Protein 8PXE (pdb70)

Secondary structure (DSSP, 8-state):
--HHHHHHHHHHHHH----EEEEEE--SS-SSEEEEEEEETTEEEEEEEETTSSEEEE--S-EEESSSHHHHHHHHHHT-/--HHHHHHHHHHHHH----EEEEEEE-SS-SSEEEEEEEETTEEEEEEEETTSSEEEE--S-EEESSSHHHHHHHHHHHHH-

Nearest PDB structures (foldseek):
  8pxe-assembly1_A  TM=1.005E+00  e=5.601E-13  Helicobacter hepaticus ATCC 51449
  3tdg-assembly1_A-2  TM=9.457E-01  e=8.489E-07  Helicobacter pylori
  8pxf-assembly1_A  TM=8.692E-01  e=7.669E-05  Helicobacter hepaticus ATCC 51449
  4hvt-assembly1_A  TM=6.650E-01  e=5.667E-02  Rickettsia typhi str. Wilmington
  8aaf-assembly1_a  TM=5.697E-01  e=7.494E-01  Saccharomyces cerevisiae

Organism: Helicobacter hepaticus (strain ATCC 51449 / 3B1) (NCBI:txid235279)

Foldseek 3Di:
DALVVLLQCQCCVPPVWGKAWDDWAADPQDRQKIWTWIGTDHDIAIWIAGNNNNDIHHDDPDDDGPDPVVVVVSVVVRVD/DAQQVLLQVLVCVVVVFGKAWDDWAAAVQDNQKIWTWIDGPPAIAIWIAGNNNNDTHHDDVDDDGPDPVSVVVVVVVRVVRD

Radius of gyration: 14.93 Å; Cα contacts (8 Å, |Δi|>4): 340; chains: 2; bounding box: 32×29×41 Å

B-factor: mean 104.62, std 29.44, range [57.61, 203.82]

Solvent-accessible surface area: 8448 Å² total; per-residue (Å²): 126,64,31,74,85,19,0,78,56,1,6,81,85,50,43,171,90,104,11,118,26,78,98,60,70,98,10,132,11,4,99,11,1,50,3,1,9,5,15,27,60,159,117,111,54,19,11,0,0,0,102,43,0,68,0,1,0,6,40,25,154,53,21,49,1,94,84,82,89,5,48,44,21,8,19,58,21,90,174,128,129,64,37,93,89,11,0,93,50,0,4,101,77,47,34,169,89,102,4,149,22,67,120,63,71,93,7,129,5,1,87,2,1,38,0,0,8,6,20,28,71,164,114,89,38,9,8,0,0,0,86,40,0,78,0,0,1,4,34,26,159,52,14,42,2,74,93,92,84,4,61,47,22,11,31,58,6,70,161,116,26,190

Sequence (162 aa):
ASFEDTLKATIKSNTKQDIKILKIQNLQSSPDVKLVLIAVGNMQVPIFASKDGKLVMGVSNVFFAHKSEDMGAVGSLIKQASFEDTLKATIKSNTKQDIKILKIQNLQSSPDVKLVLIAVGNMQVPIFASKDGKLVMGVSNVFFAHKSEDMGAVGSLIKQTQ

InterPro domains:
  IPR036249 Thioredoxin-like superfamily [SSF52833] (114-245)
  IPR041556 Disulfide isomerase DsbG, N-terminal [PF18257] (29-111)

Structure (mmCIF, N/CA/C/O backbone):
data_8PXE
#
_entry.id   8PXE
#
_cell.length_a   66.004
_cell.length_b   66.004
_cell.length_c   113.245
_cell.angle_alpha   90.000
_cell.angle_beta   90.000
_cell.angle_gamma   90.000
#
_symmetry.space_group_name_H-M   'P 41 21 2'
#
loop_
_atom_site.group_PDB
_atom_site.id
_atom_site.type_symbol
_atom_site.label_atom_id
_atom_site.label_alt_id
_atom_site.label_comp_id
_atom_site.label_asym_id
_atom_site.label_entity_id
_atom_site.label_seq_id
_atom_site.pdbx_PDB_ins_code
_atom_site.Cartn_x
_atom_site.Cartn_y
_atom_site.Cartn_z
_atom_site.occupancy
_atom_site.B_iso_or_equiv
_atom_site.auth_seq_id
_atom_site.auth_comp_id
_atom_site.auth_asym_id
_atom_site.auth_atom_id
_atom_site.pdbx_PDB_model_num
ATOM 1 N N . ALA A 1 2 ? -6.41415 37.76592 28.46718 1.000 120.27459 2 ALA A N 1
ATOM 2 C CA . ALA A 1 2 ? -6.52030 36.54699 29.25525 1.000 114.94824 2 ALA A CA 1
ATOM 3 C C . ALA A 1 2 ? -5.40891 35.58266 28.88624 1.000 104.53514 2 ALA A C 1
ATOM 4 O O . ALA A 1 2 ? -5.26811 35.24917 27.71410 1.000 105.77340 2 ALA A O 1
ATOM 6 N N . SER A 1 3 ? -4.68078 35.07164 29.88076 1.000 96.22781 3 SER A N 1
ATOM 7 C CA . SER A 1 3 ? -3.52146 34.22786 29.60705 1.000 92.47673 3 SER A CA 1
ATOM 8 C C . SER A 1 3 ? -3.91873 32.97644 28.84464 1.000 85.24156 3 SER A C 1
ATOM 9 O O . SER A 1 3 ? -5.09818 32.66703 28.65330 1.000 81.39256 3 SER A O 1
ATOM 12 N N . PHE A 1 4 ? -2.89231 32.26393 28.38255 1.000 85.49577 4 PHE A N 1
ATOM 13 C CA . PHE A 1 4 ? -3.12622 31.06004 27.59353 1.000 81.78108 4 PHE A CA 1
ATOM 14 C C . PHE A 1 4 ? -3.86077 30.03185 28.43271 1.000 80.98628 4 PHE A C 1
ATOM 15 O O . PHE A 1 4 ? -4.88518 29.47371 28.01949 1.000 71.07391 4 PHE A O 1
ATOM 23 N N . GLU A 1 5 ? -3.39196 29.82790 29.65345 1.000 82.89513 5 GLU A N 1
ATOM 24 C CA . GLU A 1 5 ? -4.04137 28.85499 30.50812 1.000 89.97078 5 GLU A CA 1
ATOM 25 C C . GLU A 1 5 ? -5.46128 29.29316 30.83738 1.000 90.23588 5 GLU A C 1
ATOM 26 O O . GLU A 1 5 ? -6.38857 28.48560 30.80550 1.000 99.40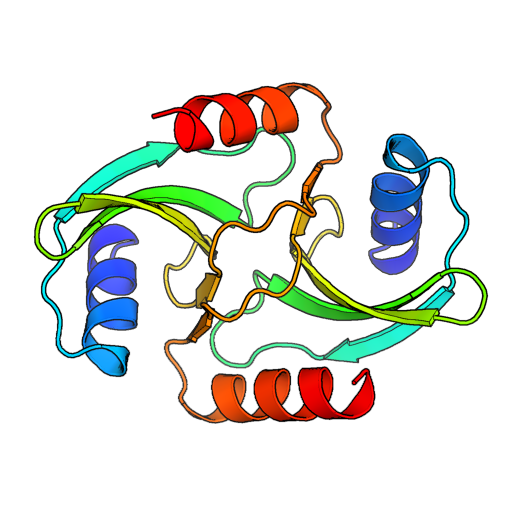316 5 GLU A O 1
ATOM 32 N N . ASP A 1 6 ? -5.67177 30.57921 31.08912 1.000 87.23321 6 ASP A N 1
ATOM 33 C CA . ASP A 1 6 ? -7.02976 31.01207 31.39274 1.000 90.99342 6 ASP A CA 1
ATOM 34 C C . ASP A 1 6 ? -7.91837 30.93809 30.15777 1.000 78.79516 6 ASP A C 1
ATOM 35 O O . ASP A 1 6 ? -9.07287 30.51746 30.25744 1.000 81.75954 6 ASP A O 1
ATOM 40 N N . THR A 1 7 ? -7.42335 31.37437 28.99390 1.000 74.08519 7 THR A N 1
ATOM 41 C CA . THR A 1 7 ? -8.20632 31.19893 27.76747 1.000 73.15978 7 THR A CA 1
ATOM 42 C C . THR A 1 7 ? -8.44252 29.72403 27.48124 1.000 73.96181 7 THR A C 1
ATOM 43 O O . THR A 1 7 ? -9.57080 29.30605 27.19734 1.000 80.72105 7 THR A O 1
ATOM 47 N N . LEU A 1 8 ? -7.39351 28.91050 27.57842 1.000 75.10932 8 LEU A N 1
ATOM 48 C CA . LEU A 1 8 ? -7.56076 27.48903 27.28864 1.000 82.50507 8 LEU A CA 1
ATOM 49 C C . LEU A 1 8 ? -8.57059 26.85133 28.23251 1.000 83.65253 8 LEU A C 1
ATOM 50 O O . LEU A 1 8 ? -9.44803 26.10230 27.78446 1.000 81.03685 8 LEU A O 1
ATOM 55 N N . LYS A 1 9 ? -8.47335 27.15914 29.53947 1.000 83.61193 9 LYS A N 1
ATOM 56 C CA . LYS A 1 9 ? -9.45575 26.67229 30.50326 1.000 76.38836 9 LYS A CA 1
ATOM 57 C C . LYS A 1 9 ? -10.85540 27.08556 30.09634 1.000 76.77627 9 LYS A C 1
ATOM 58 O O . LYS A 1 9 ? -11.77193 26.25425 30.07588 1.000 82.42117 9 LYS A O 1
ATOM 64 N N . ALA A 1 10 ? -11.01778 28.34015 29.68445 1.000 76.52847 10 ALA A N 1
ATOM 65 C CA . ALA A 1 10 ? -12.32782 28.81559 29.27046 1.000 76.88988 10 ALA A CA 1
ATOM 66 C C . ALA A 1 10 ? -12.80079 28.07648 28.04441 1.000 88.14039 10 ALA A C 1
ATOM 67 O O . ALA A 1 10 ? -13.96277 27.65654 27.96064 1.000 89.89216 10 ALA A O 1
ATOM 69 N N . THR A 1 11 ? -11.91416 27.92774 27.06791 1.000 81.36930 11 THR A N 1
ATOM 70 C CA . THR A 1 11 ? -12.35460 27.40540 25.79195 1.000 74.04811 11 THR A CA 1
ATOM 71 C C . THR A 1 11 ? -12.92949 26.00823 25.94830 1.000 76.55517 11 THR A C 1
ATOM 72 O O . THR A 1 11 ? -14.02521 25.74893 25.44857 1.000 83.47303 11 THR A O 1
ATOM 76 N N . ILE A 1 12 ? -12.29046 25.14789 26.76246 1.000 81.89291 12 ILE A N 1
ATOM 77 C CA . ILE A 1 12 ? -12.78119 23.77912 26.97236 1.000 73.45054 12 ILE A CA 1
ATOM 78 C C . ILE A 1 12 ? -14.06384 23.80985 27.79086 1.000 99.44139 12 ILE A C 1
ATOM 79 O O . ILE A 1 12 ? -15.04084 23.10836 27.49288 1.000 89.72651 12 ILE A O 1
ATOM 84 N N . LYS A 1 13 ? -14.05694 24.58864 28.87880 1.000 97.54206 13 LYS A N 1
ATOM 85 C CA . LYS A 1 13 ? -15.23566 24.65821 29.72989 1.000 89.87068 13 LYS A CA 1
ATOM 86 C C . LYS A 1 13 ? -16.43697 25.12738 28.95116 1.000 85.14890 13 LYS A C 1
ATOM 87 O O . LYS A 1 13 ? -17.52498 24.55502 29.05890 1.000 92.61379 13 LYS A O 1
ATOM 93 N N . SER A 1 14 ? -16.25101 26.14986 28.13698 1.000 80.53544 14 SER A N 1
ATOM 94 C CA . SER A 1 14 ? -17.36924 26.67311 27.38524 1.000 77.74932 14 SER A CA 1
ATOM 95 C C . SER A 1 14 ? -18.03597 25.59587 26.51573 1.000 80.76202 14 SER A C 1
ATOM 96 O O . SER A 1 14 ? -19.25339 25.63707 26.33155 1.000 78.69815 14 SER A O 1
ATOM 99 N N . ASN A 1 15 ? -17.28919 24.56820 26.06052 1.000 84.58501 15 ASN A N 1
ATOM 100 C CA . ASN A 1 15 ? -17.84305 23.52732 25.18584 1.000 88.37639 15 ASN A CA 1
ATOM 101 C C . ASN A 1 15 ? -18.10285 22.19964 25.87423 1.000 93.69029 15 ASN A C 1
ATOM 102 O O . ASN A 1 15 ? -18.77629 21.34622 25.28649 1.000 99.95096 15 ASN A O 1
ATOM 107 N N . THR A 1 16 ? -17.49204 21.95545 27.02781 1.000 90.64087 16 THR A N 1
ATOM 108 C CA . THR A 1 16 ? -17.66596 20.70757 27.74727 1.000 80.24821 16 THR A CA 1
ATOM 109 C C . THR A 1 16 ? -18.22124 20.82794 29.15210 1.000 84.63235 16 THR A C 1
ATOM 110 O O . THR A 1 16 ? -18.44308 19.79212 29.78285 1.000 92.32089 16 THR A O 1
ATOM 114 N N . LYS A 1 17 ? -18.41715 22.04478 29.66706 1.000 81.47913 17 LYS A N 1
ATOM 115 C CA . LYS A 1 17 ? -18.84521 22.35955 31.03491 1.000 87.74514 17 LYS A CA 1
ATOM 116 C C . LYS A 1 17 ? -17.86015 21.85656 32.08101 1.000 87.01337 17 LYS A C 1
ATOM 117 O O . LYS A 1 17 ? -18.15112 21.90939 33.27981 1.000 96.41232 17 LYS A O 1
ATOM 123 N N . GLN A 1 18 ? -16.67095 21.45163 31.65256 1.000 76.83702 18 GLN A N 1
ATOM 124 C CA . GLN A 1 18 ? -15.73443 20.71762 32.47777 1.000 77.51731 18 GLN A CA 1
ATOM 125 C C . GLN A 1 18 ? -14.60778 21.62268 32.94855 1.000 84.41199 18 GLN A C 1
ATOM 126 O O . GLN A 1 18 ? -14.08103 22.44082 32.18694 1.000 93.88829 18 GLN A O 1
ATOM 132 N N . ASP A 1 19 ? -14.19536 21.43167 34.18950 1.000 86.86050 19 ASP A N 1
ATOM 133 C CA . ASP A 1 19 ? -13.14778 22.24943 34.77639 1.000 89.96837 19 ASP A CA 1
ATOM 134 C C . ASP A 1 19 ? -11.85205 21.46647 34.70097 1.000 91.61779 19 ASP A C 1
ATOM 135 O O . ASP A 1 19 ? -11.72065 20.42301 35.35747 1.000 104.64930 19 ASP A O 1
ATOM 140 N N . ILE A 1 20 ? -10.86784 21.98197 33.97981 1.000 77.31004 20 ILE A N 1
ATOM 141 C CA . ILE A 1 20 ? -9.72700 21.12683 33.69575 1.000 78.61997 20 ILE A CA 1
ATOM 142 C C . ILE A 1 20 ? -8.52617 21.65315 34.45420 1.000 88.81987 20 ILE A C 1
ATOM 143 O O . ILE A 1 20 ? -8.48160 22.80632 34.88149 1.000 97.46708 20 ILE A O 1
ATOM 148 N N . LYS A 1 21 ? -7.53844 20.79514 34.62385 1.000 72.22218 21 LYS A N 1
ATOM 149 C CA . LYS A 1 21 ? -6.25123 21.22660 35.13157 1.000 86.42722 21 LYS A CA 1
ATOM 150 C C . LYS A 1 21 ? -5.22794 21.09096 34.00375 1.000 87.14628 21 LYS A C 1
ATOM 151 O O . LYS A 1 21 ? -5.15631 20.05710 33.31608 1.000 80.97911 21 LYS A O 1
ATOM 157 N N . ILE A 1 22 ? -4.46399 22.15600 33.79876 1.000 94.80055 22 ILE A N 1
ATOM 158 C CA . ILE A 1 22 ? -3.39099 22.17304 32.82541 1.000 67.60616 22 ILE A CA 1
ATOM 159 C C . ILE A 1 22 ? -2.14354 21.64959 33.51615 1.000 81.75745 22 ILE A C 1
ATOM 160 O O . ILE A 1 22 ? -1.56720 22.30320 34.38432 1.000 85.81383 22 ILE A O 1
ATOM 165 N N . LEU A 1 23 ? -1.69100 20.49030 33.08169 1.000 77.16985 23 LEU A N 1
ATOM 166 C CA . LEU A 1 23 ? -0.59711 19.78402 33.71581 1.000 74.69460 23 LEU A CA 1
ATOM 167 C C . LEU A 1 23 ? 0.74285 20.23292 33.13956 1.000 85.03540 23 LEU A C 1
ATOM 168 O O . LEU A 1 23 ? 1.65281 20.65026 33.86649 1.000 91.02404 23 LEU A O 1
ATOM 173 N N . LYS A 1 24 ? 0.87834 20.12246 31.82502 1.000 88.39741 24 LYS A N 1
ATOM 174 C CA . LYS A 1 24 ? 2.14914 20.31293 31.15603 1.000 82.55217 24 LYS A CA 1
ATOM 175 C C . LYS A 1 24 ? 1.88124 21.01897 29.83023 1.000 77.44161 24 LYS A C 1
ATOM 176 O O . LYS A 1 24 ? 1.02723 20.57603 29.05246 1.000 73.79813 24 LYS A O 1
ATOM 182 N N . ILE A 1 25 ? 2.64058 22.07876 29.55209 1.000 74.99679 25 ILE A N 1
ATOM 183 C CA . ILE A 1 25 ? 2.56789 22.81598 28.29466 1.000 69.71673 25 ILE A CA 1
ATOM 184 C C . ILE A 1 25 ? 3.88516 22.61736 27.58065 1.000 75.60573 25 ILE A C 1
ATOM 185 O O . ILE A 1 25 ? 4.94644 22.85201 28.17675 1.000 77.83695 25 ILE A O 1
ATOM 190 N N . GLN A 1 26 ? 3.83644 22.22206 26.30601 1.000 78.01392 26 GLN A N 1
ATOM 191 C CA . GLN A 1 26 ? 5.07236 22.00944 25.55400 1.000 83.99699 26 GLN A CA 1
ATOM 192 C C . GLN A 1 26 ? 5.04751 22.76766 24.24029 1.000 76.51422 26 GLN A C 1
ATOM 193 O O . GLN A 1 26 ? 4.14705 22.54882 23.42704 1.000 86.44755 26 GLN A O 1
ATOM 199 N N . ASN A 1 27 ? 6.04062 23.63771 24.02751 1.000 75.66377 27 ASN A N 1
ATOM 200 C CA . ASN A 1 27 ? 6.15055 24.37807 22.77593 1.000 87.68886 27 ASN A CA 1
ATOM 201 C C . ASN A 1 27 ? 6.75085 23.49510 21.69334 1.000 97.40925 27 ASN A C 1
ATOM 202 O O . ASN A 1 27 ? 7.48145 22.54118 21.96981 1.000 103.44516 27 ASN A O 1
ATOM 207 N N . LEU A 1 28 ? 6.41610 23.81380 20.45056 1.000 98.07414 28 LEU A N 1
ATOM 208 C CA . LEU A 1 28 ? 6.83361 23.03430 19.29928 1.000 96.67691 28 LEU A CA 1
ATOM 209 C C . LEU A 1 28 ? 7.93253 23.79175 18.57766 1.000 118.19950 28 LEU A C 1
ATOM 210 O O . LEU A 1 28 ? 7.79798 24.99482 18.32917 1.000 132.48219 28 LEU A O 1
ATOM 215 N N . GLN A 1 29 ? 9.03214 23.10250 18.27722 1.000 119.18421 29 GLN A N 1
ATOM 216 C CA . GLN A 1 29 ? 10.13406 23.77816 17.60629 1.000 120.27535 29 GLN A CA 1
ATOM 217 C C . GLN A 1 29 ? 9.72844 24.22757 16.21217 1.000 117.84459 29 GLN A C 1
ATOM 218 O O . GLN A 1 29 ? 10.30572 25.18054 15.67563 1.000 120.44222 29 GLN A O 1
ATOM 224 N N . SER A 1 3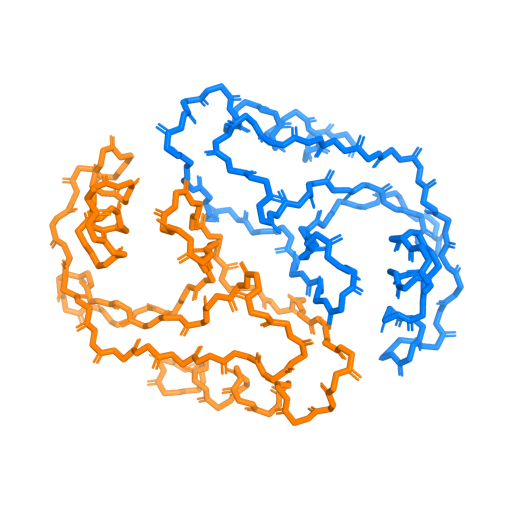0 ? 8.76485 23.53291 15.60479 1.000 107.64353 30 SER A N 1
ATOM 225 C CA . SER A 1 30 ? 8.41031 23.78837 14.21106 1.000 103.28651 30 SER A CA 1
ATOM 226 C C . SER A 1 30 ? 7.80655 25.17663 14.00129 1.000 108.13072 30 SER A C 1
ATOM 227 O O . SER A 1 30 ? 8.12144 25.86114 13.02246 1.000 109.35852 30 SER A O 1
ATOM 230 N N . SER A 1 31 ? 6.87315 25.57579 14.86202 1.000 110.93245 31 SER A N 1
ATOM 231 C CA . SER A 1 31 ? 6.21186 26.86726 14.73571 1.000 101.08139 31 SER A CA 1
ATOM 232 C C . SER A 1 31 ? 5.64977 27.26321 16.09097 1.000 98.82680 31 SER A C 1
ATOM 233 O O . SER A 1 31 ? 5.30688 26.38866 16.89410 1.000 102.68584 31 SER A O 1
ATOM 236 N N . PRO A 1 32 ? 5.47481 28.55568 16.35025 1.000 95.91568 32 PRO A N 1
ATOM 237 C CA . PRO A 1 32 ? 4.85633 28.97122 17.61600 1.000 97.08858 32 PRO A CA 1
ATOM 238 C C . PRO A 1 32 ? 3.33942 29.00995 17.62579 1.000 100.67433 32 PRO A C 1
ATOM 239 O O . PRO A 1 32 ? 2.75337 29.25050 18.69531 1.000 96.65537 32 PRO A O 1
ATOM 243 N N . ASP A 1 33 ? 2.69841 28.77450 16.47472 1.000 105.36420 33 ASP A N 1
ATOM 244 C CA . ASP A 1 33 ? 1.24930 28.92202 16.38281 1.000 103.40304 33 ASP A CA 1
ATOM 245 C C . ASP A 1 33 ? 0.49371 27.88163 17.19962 1.000 92.22162 33 ASP A C 1
ATOM 246 O O . ASP A 1 33 ? -0.56329 28.20618 17.75377 1.000 88.09075 33 ASP A O 1
ATOM 251 N N . VAL A 1 34 ? 1.04504 26.68172 17.39528 1.000 88.12032 34 VAL A N 1
ATOM 252 C CA . VAL A 1 34 ? 0.30803 25.63038 18.09477 1.000 81.50502 34 VAL A CA 1
ATOM 253 C C . VAL A 1 34 ? 1.15447 25.05313 19.22603 1.000 80.82053 34 VAL A C 1
ATOM 254 O O . VAL A 1 34 ? 2.32251 24.68812 19.02394 1.000 82.67727 34 VAL A O 1
ATOM 258 N N . LYS A 1 35 ? 0.55446 24.97118 20.41409 1.000 71.35409 35 LYS A N 1
ATOM 259 C CA . LYS A 1 35 ? 1.22169 24.48485 21.60726 1.000 74.99454 35 LYS A CA 1
ATOM 260 C C . LYS A 1 35 ? 0.62215 23.13437 21.91235 1.000 82.69043 35 LYS A C 1
ATOM 261 O O . LYS A 1 35 ? -0.60217 23.00420 22.00876 1.000 84.08684 35 LYS A O 1
ATOM 267 N N . LEU A 1 36 ? 1.48108 22.15723 22.12786 1.000 84.83295 36 LEU A N 1
ATOM 268 C CA . LEU A 1 36 ? 1.05974 20.83067 22.53135 1.000 79.22098 36 LEU A CA 1
ATOM 269 C C . LEU A 1 36 ? 0.92809 20.81878 24.05027 1.000 75.29638 36 LEU A C 1
ATOM 270 O O . LEU A 1 36 ? 1.89669 21.12409 24.75984 1.000 78.93080 36 LEU A O 1
ATOM 275 N N . VAL A 1 37 ? -0.27100 20.50056 24.54998 1.000 73.11079 37 VAL A N 1
ATOM 276 C CA . VAL A 1 37 ? -0.59370 20.62262 25.97621 1.000 73.95460 37 VAL A CA 1
ATOM 277 C C . VAL A 1 37 ? -1.28279 19.36269 26.47995 1.000 67.71857 37 VAL A C 1
ATOM 278 O O . VAL A 1 37 ? -2.02841 18.69516 25.75210 1.000 69.70665 37 VAL A O 1
ATOM 282 N N . LEU A 1 38 ? -0.98870 19.02707 27.73584 1.000 62.74826 38 LEU A N 1
ATOM 283 C CA . LEU A 1 38 ? -1.51642 17.84888 28.41336 1.000 75.29726 38 LEU A CA 1
ATOM 284 C C . LEU A 1 38 ? -2.33854 18.31895 29.59737 1.000 78.77263 38 LEU A C 1
ATOM 285 O O . LEU A 1 38 ? -1.79058 19.00442 30.46731 1.000 72.82508 38 LEU A O 1
ATOM 290 N N . ILE A 1 39 ? -3.64618 17.96683 29.61595 1.000 85.35996 39 ILE A N 1
ATOM 291 C CA . ILE A 1 39 ? -4.60828 18.43961 30.62411 1.000 79.00384 39 ILE A CA 1
ATOM 292 C C . ILE A 1 39 ? -5.19998 17.26173 31.39999 1.000 71.29739 39 ILE A C 1
ATOM 293 O O . ILE A 1 39 ? -5.14226 16.11494 30.96534 1.000 74.87946 39 ILE A O 1
ATOM 298 N N . ALA A 1 40 ? -5.86236 17.57824 32.52448 1.000 64.37090 40 ALA A N 1
ATOM 299 C CA . ALA A 1 40 ? -6.58991 16.58124 33.31336 1.000 71.68850 40 ALA A CA 1
ATOM 300 C C . ALA A 1 40 ? -8.08585 16.88115 33.25939 1.000 88.68429 40 ALA A C 1
ATOM 301 O O . ALA A 1 40 ? -8.54631 17.88644 33.81333 1.000 102.63865 40 ALA A O 1
ATOM 303 N N . VAL A 1 41 ? -8.83768 15.98389 32.62347 1.000 83.58620 41 VAL A N 1
ATOM 304 C CA . VAL A 1 41 ? -10.29404 16.00897 32.53894 1.000 70.94715 41 VAL A CA 1
ATOM 305 C C . VAL A 1 41 ? -10.82865 14.73521 33.13672 1.000 77.24593 41 VAL A C 1
ATOM 306 O O . VAL A 1 41 ? -10.38586 13.64316 32.76858 1.000 89.91391 41 VAL A O 1
ATOM 310 N N . GLY A 1 42 ? -11.76102 14.86554 34.05052 1.000 77.96618 42 GLY A N 1
ATOM 311 C CA . GLY A 1 42 ? -12.24207 13.67768 34.72440 1.000 79.17168 42 GLY A CA 1
ATOM 312 C C . GLY A 1 42 ? -11.08239 12.93790 35.34961 1.000 91.13027 42 GLY A C 1
ATOM 313 O O . GLY A 1 42 ? -10.16915 13.55243 35.91453 1.000 101.14528 42 GLY A O 1
ATOM 314 N N . ASN A 1 43 ? -11.02138 11.62439 35.14912 1.000 89.26796 43 ASN A N 1
ATOM 315 C CA . ASN A 1 43 ? -10.01595 10.85964 35.86325 1.000 87.87416 43 ASN A CA 1
ATOM 316 C C . ASN A 1 43 ? -8.79709 10.54213 35.03025 1.000 88.82702 43 ASN A C 1
ATOM 317 O O . ASN A 1 43 ? -7.87565 9.88786 35.54523 1.000 92.32772 43 ASN A O 1
ATOM 322 N N . MET A 1 44 ? -8.74280 11.03303 33.79157 1.000 91.65080 44 MET A N 1
ATOM 323 C CA . MET A 1 44 ? -7.62243 10.81218 32.88375 1.000 99.52613 44 MET A CA 1
ATOM 324 C C . MET A 1 44 ? -6.80081 12.07438 32.60905 1.000 91.20760 44 MET A C 1
ATOM 325 O O . MET A 1 44 ? -7.30164 13.19825 32.67258 1.000 92.38297 44 MET A O 1
ATOM 330 N N . GLN A 1 45 ? -5.51877 11.87136 32.33133 1.000 83.33745 45 GLN A N 1
ATOM 331 C CA . GLN A 1 45 ? -4.64286 12.91530 31.82290 1.000 84.58716 45 GLN A CA 1
ATOM 332 C C . GLN A 1 45 ? -4.64990 12.73579 30.32191 1.000 78.59397 45 GLN A C 1
ATOM 333 O O . GLN A 1 45 ? -4.54950 11.61328 29.84371 1.000 82.57466 45 GLN A O 1
ATOM 339 N N . VAL A 1 46 ? -4.85353 13.80402 29.57874 1.000 79.84985 46 VAL A N 1
ATOM 340 C CA . VAL A 1 46 ? -5.01326 13.57453 28.15077 1.000 81.97873 46 VAL A CA 1
ATOM 341 C C . VAL A 1 46 ? -4.39159 14.72702 27.35672 1.000 83.80674 46 VAL A C 1
ATOM 342 O O . VAL A 1 46 ? -4.44031 15.88927 27.79922 1.000 93.09789 46 VAL A O 1
ATOM 346 N N . PRO A 1 47 ? -3.72228 14.45157 26.23857 1.000 75.63675 47 PRO A N 1
ATOM 347 C CA . PRO A 1 47 ? -3.07164 15.51047 25.45561 1.000 79.51805 47 PRO A CA 1
ATOM 348 C C . PRO A 1 47 ? -3.94969 16.12573 24.37641 1.000 84.48411 47 PRO A C 1
ATOM 349 O O . PRO A 1 47 ? -4.88287 15.50203 23.86484 1.000 91.09953 47 PRO A O 1
ATOM 353 N N . ILE A 1 48 ? -3.64983 17.39418 24.05738 1.000 76.83228 48 ILE A N 1
ATOM 354 C CA . ILE A 1 48 ? -4.34200 18.13809 23.00456 1.000 73.90303 48 ILE A CA 1
ATOM 355 C C . ILE A 1 48 ? -3.39329 19.14249 22.34721 1.000 71.96055 48 ILE A C 1
ATOM 356 O O . ILE A 1 48 ? -2.31161 19.47015 22.86067 1.000 64.33033 48 ILE A O 1
ATOM 361 N N . PHE A 1 49 ? -3.82426 19.63974 21.19294 1.000 70.07079 49 PHE A N 1
ATOM 362 C CA . PHE A 1 49 ? -3.18818 20.74055 20.49777 1.000 73.97251 49 PHE A CA 1
ATOM 363 C C . PHE A 1 49 ? -4.04201 21.97122 20.76802 1.000 72.71488 49 PHE A C 1
ATOM 364 O O . PHE A 1 49 ? -5.26180 21.86170 20.93762 1.000 73.60960 49 PHE A O 1
ATOM 372 N N . ALA A 1 50 ? -3.39478 23.12065 20.91959 1.000 75.43265 50 ALA A N 1
ATOM 373 C CA . ALA A 1 50 ? -4.10781 24.35908 21.20876 1.000 76.26732 50 ALA A CA 1
ATOM 374 C C . ALA A 1 50 ? -3.43711 25.52192 20.49339 1.000 76.00448 50 ALA A C 1
ATOM 375 O O . ALA A 1 50 ? -2.21024 25.68816 20.56512 1.000 71.76880 50 ALA A O 1
ATOM 377 N N . SER A 1 51 ? -4.25421 26.34923 19.85051 1.000 68.68280 51 SER A N 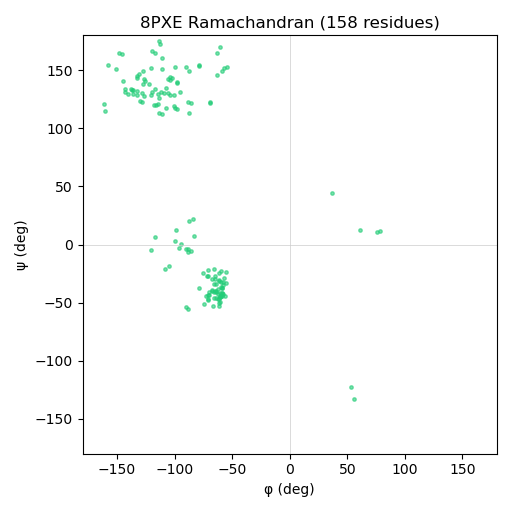1
ATOM 378 C CA . SER A 1 51 ? -3.72710 27.56381 19.27776 1.000 78.69211 51 SER A CA 1
ATOM 379 C C . SER A 1 51 ? -2.99844 28.33461 20.36483 1.000 80.42348 51 SER A C 1
ATOM 380 O O . SER A 1 51 ? -3.29598 28.19007 21.55634 1.000 74.49497 51 SER A O 1
ATOM 383 N N . LYS A 1 52 ? -2.00746 29.13523 19.94996 1.000 83.67084 52 LYS A N 1
ATOM 384 C CA . LYS A 1 52 ? -1.16301 29.80224 20.93617 1.000 82.38448 52 LYS A CA 1
ATOM 385 C C . LYS A 1 52 ? -1.99388 30.73067 21.81432 1.000 75.76015 52 LYS A C 1
ATOM 386 O O . LYS A 1 52 ? -1.64514 30.97632 22.97890 1.000 75.49937 52 LYS A O 1
ATOM 392 N N . ASP A 1 53 ? -3.13391 31.18369 21.30856 1.000 76.85532 53 ASP A N 1
ATOM 393 C CA . ASP A 1 53 ? -4.00402 32.06064 22.07619 1.000 87.83176 53 ASP A CA 1
ATOM 394 C C . ASP A 1 53 ? -5.00353 31.32697 22.93574 1.000 79.44800 53 ASP A C 1
ATOM 395 O O . ASP A 1 53 ? -5.79337 31.98487 23.61185 1.000 87.11028 53 ASP A O 1
ATOM 400 N N . GLY A 1 54 ? -5.05298 30.00639 22.86050 1.000 71.96883 54 GLY A N 1
ATOM 401 C CA . GLY A 1 54 ? -5.98815 29.25395 23.66978 1.000 67.75915 54 GLY A CA 1
ATOM 402 C C . GLY A 1 54 ? -7.43094 29.29670 23.20395 1.000 68.90592 54 GLY A C 1
ATOM 403 O O . GLY A 1 54 ? -8.32321 28.83608 23.93126 1.000 64.07992 54 GLY A O 1
ATOM 404 N N . LYS A 1 55 ? -7.69903 29.81492 22.01410 1.000 72.26834 55 LYS A N 1
ATOM 405 C CA . LYS A 1 55 ? -9.06617 29.91143 21.55167 1.000 70.45872 55 LYS A CA 1
ATOM 406 C C . LYS A 1 55 ? -9.48200 28.72812 20.68919 1.000 76.63184 55 LYS A C 1
ATOM 407 O O . LYS A 1 55 ? -10.62609 28.69174 20.23777 1.000 83.81755 55 LYS A O 1
ATOM 413 N N . LEU A 1 56 ? -8.58864 27.75492 20.47175 1.000 79.43495 56 LEU A N 1
ATOM 414 C CA . LEU A 1 56 ? -8.82639 26.53425 19.69678 1.000 70.35346 56 LEU A CA 1
ATOM 415 C C . LEU A 1 56 ? -8.16043 25.34372 20.37375 1.000 70.77156 56 LEU A C 1
ATOM 416 O O . LEU A 1 56 ? -6.96660 25.41683 20.66761 1.000 78.85102 56 LEU A O 1
ATOM 421 N N . VAL A 1 57 ? -8.86762 24.23853 20.60497 1.000 71.58695 57 VAL A N 1
ATOM 422 C CA . VAL A 1 57 ? -8.17439 22.98340 20.91931 1.000 75.17578 57 VAL A CA 1
ATOM 423 C C . VAL A 1 57 ? -8.58604 21.93196 19.90023 1.000 87.06518 57 VAL A C 1
ATOM 424 O O . VAL A 1 57 ? -9.75260 21.85998 19.49312 1.000 92.52758 57 VAL A O 1
ATOM 428 N N . MET A 1 58 ? -7.61103 21.15282 19.44947 1.000 87.63519 58 MET A N 1
ATOM 429 C CA . MET A 1 58 ? -7.86352 20.05641 18.53544 1.000 83.54419 58 MET A CA 1
ATOM 430 C C . MET A 1 58 ? -7.25539 18.81100 19.12693 1.000 78.65446 58 MET A C 1
ATOM 431 O O . MET A 1 58 ? -6.05629 18.79334 19.43259 1.000 72.33776 58 MET A O 1
ATOM 436 N N . GLY A 1 59 ? -8.08527 17.76708 19.21931 1.000 82.68522 59 GLY A N 1
ATOM 437 C CA . GLY A 1 59 ? -7.64684 16.51597 19.80297 1.000 85.72217 59 GLY A CA 1
ATOM 438 C C . GLY A 1 59 ? -6.46517 15.93251 19.05607 1.000 83.85753 59 GLY A C 1
ATOM 439 O O . GLY A 1 59 ? -6.27732 16.15287 17.84910 1.000 76.57645 59 GLY A O 1
ATOM 440 N N . VAL A 1 60 ? -5.62998 15.22321 19.80807 1.000 81.65181 60 VAL A N 1
ATOM 441 C CA . VAL A 1 60 ? -4.49568 14.57003 19.19051 1.000 81.15296 60 VAL A CA 1
ATOM 442 C C . VAL A 1 60 ? -4.99903 13.43869 18.31343 1.000 99.81167 60 VAL A C 1
ATOM 443 O O . VAL A 1 60 ? -5.69992 12.53858 18.78152 1.000 105.15486 60 VAL A O 1
ATOM 447 N N . SER A 1 61 ? -4.66506 13.48556 17.03558 1.000 109.54065 61 SER A N 1
ATOM 448 C CA . SER A 1 61 ? -4.91890 12.34889 16.18010 1.000 108.63713 61 SER A CA 1
ATOM 449 C C . SER A 1 61 ? -3.58918 11.76102 15.75459 1.000 113.68273 61 SER A C 1
ATOM 450 O O . SER A 1 61 ? -2.52766 12.32421 16.04492 1.000 112.87408 61 SER A O 1
ATOM 453 N N . ASN A 1 62 ? -3.66707 10.60562 15.07727 1.000 115.83096 62 ASN A N 1
ATOM 454 C CA . ASN A 1 62 ? -2.51503 9.91903 14.49523 1.000 112.20121 62 ASN A CA 1
ATOM 455 C C . ASN A 1 62 ? -2.18281 10.38801 13.07223 1.000 106.99852 62 ASN A C 1
ATOM 456 O O . ASN A 1 62 ? -1.49587 9.67319 12.33581 1.000 111.61030 62 ASN A O 1
ATOM 461 N N . VAL A 1 63 ? -2.63967 11.57278 12.68074 1.000 101.40088 63 VAL A N 1
ATOM 462 C CA . VAL A 1 63 ? -2.03617 12.32228 11.58630 1.000 98.13380 63 VAL A CA 1
ATOM 463 C C . VAL A 1 63 ? -1.30710 13.48832 12.25734 1.000 103.79447 63 VAL A C 1
ATOM 464 O O . VAL A 1 63 ? -1.94592 14.32990 12.90663 1.000 104.71651 63 VAL A O 1
ATOM 468 N N . PHE A 1 64 ? 0.01311 13.56381 12.11474 1.000 101.78785 64 PHE A N 1
ATOM 469 C CA . PHE A 1 64 ? 0.71544 14.74087 12.64084 1.000 97.33745 64 PHE A CA 1
ATOM 470 C C . PHE A 1 64 ? 2.05802 14.83253 11.94528 1.000 103.68409 64 PHE A C 1
ATOM 471 O O . PHE A 1 64 ? 2.92488 13.98253 12.15323 1.000 114.03402 64 PHE A O 1
ATOM 479 N N . PHE A 1 65 ? 2.25633 15.87501 11.17269 1.000 98.24021 65 PHE A N 1
ATOM 480 C CA . PHE A 1 65 ? 3.51484 16.05382 10.48936 1.000 103.60031 65 PHE A CA 1
ATOM 481 C C . PHE A 1 65 ? 3.97862 17.44578 10.84409 1.000 98.68042 65 PHE A C 1
ATOM 482 O O . PHE A 1 65 ? 3.19029 18.40107 10.84447 1.000 88.71717 65 PHE A O 1
ATOM 490 N N . ALA A 1 66 ? 5.26123 17.55756 11.11104 1.000 101.15694 66 ALA A N 1
ATOM 491 C CA . ALA A 1 66 ? 5.83259 18.80769 11.55531 1.000 99.42590 66 ALA A CA 1
ATOM 492 C C . ALA A 1 66 ? 7.00986 19.13535 10.66307 1.000 96.13922 66 ALA A C 1
ATOM 493 O O . ALA A 1 66 ? 7.69040 18.23886 10.16073 1.000 97.91276 66 ALA A O 1
ATOM 495 N N . HIS A 1 67 ? 7.25067 20.43114 10.47410 1.000 94.14921 67 HIS A N 1
ATOM 496 C CA . HIS A 1 67 ? 8.35786 20.81593 9.61646 1.000 101.74010 67 HIS A CA 1
ATOM 497 C C . HIS A 1 67 ? 9.65658 20.26825 10.14837 1.000 97.13227 67 HIS A C 1
ATOM 498 O O . HIS A 1 67 ? 10.52508 19.84651 9.37071 1.000 100.27931 67 HIS A O 1
ATOM 505 N N . LYS A 1 68 ? 9.78900 20.24131 11.46864 1.000 87.85254 68 LYS A N 1
ATOM 506 C CA . LYS A 1 68 ? 10.94429 19.66487 12.12463 1.000 98.96373 68 LYS A CA 1
ATOM 507 C C . LYS A 1 68 ? 10.61396 18.25163 12.57190 1.000 109.61084 68 LYS A C 1
ATOM 508 O O . LYS A 1 68 ? 9.49740 17.99084 13.02158 1.000 117.18764 68 LYS A O 1
ATOM 514 N N . SER A 1 69 ? 11.57929 17.33350 12.41338 1.000 145.06082 69 SER A N 1
ATOM 515 C CA . SER A 1 69 ? 11.32371 15.93127 12.72666 1.000 146.61221 69 SER A CA 1
ATOM 516 C C . SER A 1 69 ? 11.11510 15.72667 14.22859 1.000 155.92343 69 SER A C 1
ATOM 517 O O . SER A 1 69 ? 10.24692 14.94346 14.63655 1.000 156.95326 69 SER A O 1
ATOM 520 N N . GLU A 1 70 ? 11.89174 16.43118 15.06455 1.000 164.87550 70 GLU A N 1
ATOM 521 C CA . GLU A 1 70 ? 11.90262 16.15869 16.50431 1.000 168.19689 70 GLU A CA 1
ATOM 522 C C . GLU A 1 70 ? 10.52688 16.31153 17.14139 1.000 157.24248 70 GLU A C 1
ATOM 523 O O . GLU A 1 70 ? 10.18105 15.55809 18.05929 1.000 163.70502 70 GLU A O 1
ATOM 529 N N . ASP A 1 71 ? 9.73794 17.28794 16.69783 1.000 141.09108 71 ASP A N 1
ATOM 530 C CA . ASP A 1 71 ? 8.41942 17.46720 17.29657 1.000 136.46917 71 ASP A CA 1
ATOM 531 C C . ASP A 1 71 ? 7.55128 16.21413 17.18556 1.000 141.78632 71 ASP A C 1
ATOM 532 O O . ASP A 1 71 ? 6.71548 15.95917 18.05965 1.000 146.98074 71 ASP A O 1
ATOM 537 N N . MET A 1 72 ? 7.71465 15.42896 16.12139 1.000 141.05684 72 MET A N 1
ATOM 538 C CA . MET A 1 72 ? 6.95519 14.18824 16.00479 1.000 137.87278 72 MET A CA 1
ATOM 539 C C . MET A 1 72 ? 7.29916 13.24648 17.13362 1.000 134.61766 72 MET A C 1
ATOM 540 O O . MET A 1 72 ? 6.42609 12.54505 17.65827 1.000 134.45231 72 MET A O 1
ATOM 545 N N . GLY A 1 73 ? 8.57349 13.20956 17.51261 1.000 134.42851 73 GLY A N 1
ATOM 546 C CA . GLY A 1 73 ? 8.93536 12.51126 18.72780 1.000 141.67713 73 GLY A CA 1
ATOM 547 C C . GLY A 1 73 ? 8.21708 13.07965 19.93892 1.000 149.54924 73 GLY A C 1
ATOM 548 O O . GLY A 1 73 ? 7.69910 12.33008 20.76816 1.000 158.28969 73 GLY A O 1
ATOM 549 N N . ALA A 1 74 ? 8.12214 14.41184 20.02749 1.000 143.55045 74 ALA A N 1
ATOM 550 C CA . ALA A 1 74 ? 7.55246 15.03496 21.22056 1.000 135.77872 74 ALA A CA 1
ATOM 551 C C . ALA A 1 74 ? 6.10710 14.60050 21.42792 1.000 140.68467 74 ALA A C 1
ATOM 552 O O . ALA A 1 74 ? 5.74605 14.12408 22.51072 1.000 149.98340 74 ALA A O 1
ATOM 554 N N . VAL A 1 75 ? 5.28141 14.70682 20.37663 1.000 137.31028 75 VAL A N 1
ATOM 555 C CA . VAL A 1 75 ? 3.87463 14.30206 20.44732 1.000 132.00438 75 VAL A CA 1
ATOM 556 C C . VAL A 1 75 ? 3.75555 12.80824 20.70262 1.000 129.26227 75 VAL A C 1
ATOM 557 O O . VAL A 1 75 ? 2.86158 12.35743 21.42950 1.000 119.69725 75 VAL A O 1
ATOM 561 N N . GLY A 1 76 ? 4.60387 12.01589 20.03689 1.000 132.04916 76 GLY A N 1
ATOM 562 C CA . GLY A 1 76 ? 4.62671 10.58278 20.25993 1.000 133.35743 76 GLY A CA 1
ATOM 563 C C . GLY A 1 76 ? 4.98803 10.21015 21.68211 1.000 140.97033 76 GLY A C 1
ATOM 564 O O . GLY A 1 76 ? 4.57182 9.15771 22.17612 1.000 143.80721 76 GLY A O 1
ATOM 565 N N . SER A 1 77 ? 5.80165 11.04163 22.34270 1.000 148.59345 77 SER A N 1
ATOM 566 C CA . SER A 1 77 ? 6.15910 10.79725 23.73770 1.000 160.54106 77 SER A CA 1
ATOM 567 C C . SER A 1 77 ? 4.98964 11.04535 24.66342 1.000 157.35526 77 SER A C 1
ATOM 568 O O . SER A 1 77 ? 4.70901 10.24349 25.55833 1.000 154.35400 77 SER A O 1
ATOM 571 N N . LEU A 1 78 ? 4.32357 12.17139 24.49906 1.000 166.86107 78 LEU A N 1
ATOM 572 C CA . LEU A 1 78 ? 3.24307 12.46228 25.42117 1.000 175.43493 78 LEU A CA 1
ATOM 573 C C . LEU A 1 78 ? 2.00330 11.61976 25.10862 1.000 178.29825 78 LEU A C 1
ATOM 574 O O . LEU A 1 78 ? 1.19841 11.37260 26.01257 1.000 187.43631 78 LEU A O 1
ATOM 579 N N . ILE A 1 79 ? 1.82628 11.15607 23.85739 1.000 170.87967 79 ILE A N 1
ATOM 580 C CA . ILE A 1 79 ? 0.70324 10.24609 23.58254 1.000 162.12029 79 ILE A CA 1
ATOM 581 C C . ILE A 1 79 ? 0.95234 8.87473 24.21169 1.000 169.06501 79 ILE A C 1
ATOM 582 O O . ILE A 1 79 ? 0.00361 8.10878 24.44602 1.000 169.61093 79 ILE A O 1
ATOM 587 N N . LYS A 1 80 ? 2.21649 8.53269 24.48684 1.000 175.40463 80 LYS A N 1
ATOM 588 C CA . LYS A 1 80 ? 2.53269 7.36820 25.31168 1.000 174.20729 80 LYS A CA 1
ATOM 589 C C . LYS A 1 80 ? 2.45556 7.67928 26.81269 1.000 178.02083 80 LYS A C 1
ATOM 590 O O . LYS A 1 80 ? 2.80040 6.81842 27.63426 1.000 179.12397 80 LYS A O 1
ATOM 596 N N . GLN A 1 81 ? 1.97666 8.86940 27.18241 1.000 172.98863 81 GLN A N 1
ATOM 597 C CA . GLN A 1 81 ? 2.04950 9.36914 28.55116 1.000 163.85940 81 GLN A CA 1
ATOM 598 C C . GLN A 1 81 ? 0.64164 9.56742 29.15999 1.000 150.94874 81 GLN A C 1
ATOM 599 O O . GLN A 1 81 ? -0.37450 9.75542 28.45973 1.000 135.09060 81 GLN A O 1
ATOM 605 N N . ALA B 1 2 ? 8.88963 31.04084 2.17056 1.000 137.81461 2 ALA B N 1
ATOM 606 C CA . ALA B 1 2 ? 8.03453 30.14521 1.39809 1.000 131.14444 2 ALA B CA 1
ATOM 607 C C . ALA B 1 2 ? 6.58113 30.33200 1.79865 1.000 113.23192 2 ALA B C 1
ATOM 608 O O . ALA B 1 2 ? 6.26697 30.34574 2.97060 1.000 107.81122 2 ALA B O 1
ATOM 610 N N . SER B 1 3 ? 5.71044 30.46897 0.80468 1.000 112.01152 3 SER B N 1
ATOM 611 C CA . SER B 1 3 ? 4.30078 30.76762 1.00803 1.000 115.65749 3 SER B CA 1
ATOM 612 C C . SER B 1 3 ? 3.57745 29.65207 1.78098 1.000 117.50570 3 SER B C 1
ATOM 613 O O . SER B 1 3 ? 4.03443 28.50932 1.85777 1.000 115.31475 3 SER B O 1
ATOM 616 N N . PHE B 1 4 ? 2.37745 29.97933 2.28267 1.000 119.77239 4 PHE B N 1
ATOM 617 C CA . PHE B 1 4 ? 1.64652 29.03382 3.13122 1.000 115.22520 4 PHE B CA 1
ATOM 618 C C . PHE B 1 4 ? 1.34375 27.74646 2.38413 1.000 113.61064 4 PHE B C 1
ATOM 619 O O . PHE B 1 4 ? 1.58062 26.65065 2.89746 1.000 115.59870 4 PHE B O 1
ATOM 627 N N . GLU B 1 5 ? 0.80184 27.85718 1.17311 1.000 112.86676 5 GLU B N 1
ATOM 628 C CA . GLU B 1 5 ? 0.47301 26.64883 0.43265 1.000 117.15837 5 GLU B CA 1
ATOM 629 C C . GLU B 1 5 ? 1.73524 25.87048 0.06421 1.000 125.52761 5 GLU B C 1
ATOM 630 O O . GLU B 1 5 ? 1.70061 24.63769 -0.01265 1.000 130.20068 5 GLU B O 1
ATOM 636 N N . ASP B 1 6 ? 2.84623 26.56016 -0.21021 1.000 125.89024 6 ASP B N 1
ATOM 637 C CA . ASP B 1 6 ? 4.07526 25.84265 -0.53958 1.000 120.28674 6 ASP B CA 1
ATOM 638 C C . ASP B 1 6 ? 4.67132 25.17453 0.69091 1.000 114.71076 6 ASP B C 1
ATOM 639 O O . ASP B 1 6 ? 5.10539 24.02234 0.62423 1.000 114.44038 6 ASP B O 1
ATOM 644 N N . THR B 1 7 ? 4.71872 25.88749 1.82385 1.000 115.93131 7 THR B N 1
ATOM 645 C CA . THR B 1 7 ? 5.19499 25.27124 3.06588 1.000 112.81784 7 THR B CA 1
ATOM 646 C C . THR B 1 7 ? 4.31771 24.09438 3.46218 1.000 110.22099 7 THR B C 1
ATOM 647 O O . THR B 1 7 ? 4.82367 23.02966 3.83805 1.000 112.43301 7 THR B O 1
ATOM 651 N N . LEU B 1 8 ? 2.99761 24.26845 3.37825 1.000 105.98329 8 LEU B N 1
ATOM 652 C CA . LEU B 1 8 ? 2.08683 23.19151 3.73523 1.000 96.16082 8 LEU B CA 1
ATOM 653 C C . LEU B 1 8 ? 2.33129 21.98711 2.84486 1.000 97.60256 8 LEU B C 1
ATOM 654 O O . LEU B 1 8 ? 2.43129 20.85732 3.32865 1.000 99.81402 8 LEU B O 1
ATOM 659 N N . LYS B 1 9 ? 2.46724 22.21938 1.53627 1.000 103.75290 9 LYS B N 1
ATOM 660 C CA . LYS B 1 9 ? 2.79116 21.13550 0.61081 1.000 105.03940 9 LYS B CA 1
ATOM 661 C C . LYS B 1 9 ? 4.10503 20.45992 1.00080 1.000 102.20426 9 LYS B C 1
ATOM 662 O O . LYS B 1 9 ? 4.20981 19.22538 0.98142 1.000 91.89251 9 LYS B O 1
ATOM 668 N N . ALA B 1 10 ? 5.11246 21.26307 1.37564 1.000 106.72241 10 ALA B N 1
ATOM 669 C CA . ALA B 1 10 ? 6.42840 20.73428 1.72987 1.000 106.76185 10 ALA B CA 1
ATOM 670 C C . ALA B 1 10 ? 6.36383 19.90334 2.99247 1.000 109.19632 10 ALA B C 1
ATOM 671 O O . ALA B 1 10 ? 6.77359 18.73735 3.01177 1.000 110.80837 10 ALA B O 1
ATOM 673 N N . THR B 1 11 ? 5.80535 20.48660 4.04529 1.000 110.99621 11 THR B N 1
ATOM 674 C CA . THR B 1 11 ? 5.75119 19.83343 5.34021 1.000 105.61571 11 THR B CA 1
ATOM 675 C C . THR B 1 11 ? 4.95045 18.53535 5.28737 1.000 107.89952 11 THR B C 1
ATOM 676 O O . THR B 1 11 ? 5.21128 17.62006 6.07429 1.000 106.54985 11 THR B O 1
ATOM 680 N N . ILE B 1 12 ? 3.93489 18.45079 4.42499 1.000 109.61252 12 ILE B N 1
ATOM 681 C CA . ILE B 1 12 ? 3.24347 17.17746 4.26249 1.000 107.43041 12 ILE B CA 1
ATOM 682 C C . ILE B 1 12 ? 4.10361 16.21160 3.45537 1.000 111.46392 12 ILE B C 1
ATOM 683 O O . ILE B 1 12 ? 4.34975 15.08340 3.88322 1.000 116.98423 12 ILE B O 1
ATOM 688 N N . LYS B 1 13 ? 4.60045 16.63957 2.28949 1.000 119.07925 13 LYS B N 1
ATOM 689 C CA . LYS B 1 13 ? 5.36102 15.70475 1.45313 1.000 134.22192 13 LYS B CA 1
ATOM 690 C C . LYS B 1 13 ? 6.58342 15.15396 2.17501 1.000 141.91039 13 LYS B C 1
ATOM 691 O O . LYS B 1 13 ? 6.84772 13.94864 2.12018 1.000 150.55615 13 LYS B O 1
ATOM 697 N N . SER B 1 14 ? 7.34014 16.01196 2.86208 1.000 135.79072 14 SER B N 1
ATOM 698 C CA . SER B 1 14 ? 8.57016 15.54633 3.48960 1.000 127.81082 14 SER B CA 1
ATOM 699 C C . SER B 1 14 ? 8.32871 14.37341 4.43178 1.000 124.35240 14 SER B C 1
ATOM 700 O O . SER B 1 14 ? 9.25400 13.58787 4.67094 1.000 125.47552 14 SER B O 1
ATOM 703 N N . ASN B 1 15 ? 7.10558 14.22505 4.95497 1.000 120.55012 15 ASN B N 1
ATOM 704 C CA . ASN B 1 15 ? 6.80189 13.18949 5.93231 1.000 124.15136 15 ASN B CA 1
ATOM 705 C C . ASN B 1 15 ? 5.93532 12.04394 5.41050 1.000 129.78934 15 ASN B C 1
ATOM 706 O O . ASN B 1 15 ? 5.93356 10.96773 6.01104 1.000 132.29644 15 ASN B O 1
ATOM 711 N N . THR B 1 16 ? 5.18660 12.24119 4.33938 1.000 135.71863 16 THR B N 1
ATOM 712 C CA . THR B 1 16 ? 4.45828 11.14833 3.72414 1.000 150.24256 16 THR B CA 1
ATOM 713 C C . THR B 1 16 ? 4.93278 10.86763 2.30270 1.000 161.90421 16 THR B C 1
ATOM 714 O O . THR B 1 16 ? 4.32756 10.03410 1.61479 1.000 163.35027 16 THR B O 1
ATOM 718 N N . LYS B 1 17 ? 6.00179 11.54039 1.85185 1.000 165.46604 17 LYS B N 1
ATOM 719 C CA . LYS B 1 17 ? 6.50113 11.47380 0.47811 1.000 162.02290 17 LYS B CA 1
ATOM 720 C C . LYS B 1 17 ? 5.37375 11.37058 -0.54702 1.000 158.51038 17 LYS B C 1
ATOM 721 O O . LYS B 1 17 ? 5.44911 10.58039 -1.49254 1.000 161.99375 17 LYS B O 1
ATOM 727 N N . GLN B 1 18 ? 4.33068 12.18424 -0.36663 1.000 153.13392 18 GLN B N 1
ATOM 728 C CA . GLN B 1 18 ? 3.20895 12.26515 -1.28999 1.000 154.13526 18 GLN B CA 1
ATOM 729 C C . GLN B 1 18 ? 2.98406 13.71093 -1.71012 1.000 159.39732 18 GLN B C 1
ATOM 730 O O . GLN B 1 18 ? 3.12563 14.63111 -0.89882 1.000 161.27367 18 GLN B O 1
ATOM 736 N N . ASP B 1 19 ? 2.62057 13.90440 -2.97975 1.000 162.54475 19 ASP B N 1
ATOM 737 C CA . ASP B 1 19 ? 2.37800 15.22956 -3.54464 1.000 163.02980 19 ASP B CA 1
ATOM 738 C C . ASP B 1 19 ? 0.87444 15.48243 -3.59181 1.000 158.63978 19 ASP B C 1
ATOM 739 O O . ASP B 1 19 ? 0.13651 14.73564 -4.25025 1.000 158.51658 19 ASP B O 1
ATOM 744 N N . ILE B 1 20 ? 0.42313 16.52656 -2.88312 1.000 149.37264 20 ILE B N 1
ATOM 745 C CA . ILE B 1 20 ? -0.99957 16.78447 -2.69213 1.000 133.35274 20 ILE B CA 1
ATOM 746 C C . ILE B 1 20 ? -1.37862 18.14949 -3.23955 1.000 123.01191 20 ILE B C 1
ATOM 747 O O . ILE B 1 20 ? -0.55277 19.06243 -3.29494 1.000 126.64403 20 ILE B O 1
ATOM 752 N N . LYS B 1 21 ? -2.63240 18.28575 -3.65322 1.000 114.12004 21 LYS B N 1
ATOM 753 C CA . LYS B 1 21 ? -3.18054 19.58906 -3.99831 1.000 121.97802 21 LYS B CA 1
ATOM 754 C C . LYS B 1 21 ? -4.01090 20.13877 -2.83911 1.000 113.88752 21 LYS B C 1
ATOM 755 O O . LYS B 1 21 ? -4.54159 19.39080 -2.00976 1.000 110.82335 21 LYS B O 1
ATOM 761 N N . ILE B 1 22 ? -4.07512 21.46791 -2.77429 1.000 105.62490 22 ILE B N 1
ATOM 762 C CA . ILE B 1 22 ? -4.89553 22.19278 -1.81097 1.000 96.86721 22 ILE B CA 1
ATOM 763 C C . ILE B 1 22 ? -6.20650 22.59644 -2.48112 1.000 93.52082 22 ILE B C 1
ATOM 764 O O . ILE B 1 22 ? -6.21681 23.33976 -3.46892 1.000 94.68100 22 ILE B O 1
ATOM 769 N N . LEU B 1 23 ? -7.31126 22.06758 -1.97924 1.000 86.77977 23 LEU B N 1
ATOM 770 C CA . LEU B 1 23 ? -8.59832 22.37905 -2.57276 1.000 89.49070 23 LEU B CA 1
ATOM 771 C C . LEU B 1 23 ? -9.22871 23.59585 -1.92433 1.000 86.74924 23 LEU B C 1
ATOM 772 O O . LEU B 1 23 ? -9.63880 24.54213 -2.60105 1.000 89.43394 23 LEU B O 1
ATOM 777 N N . LYS B 1 24 ? -9.34449 23.55861 -0.61105 1.000 84.05619 24 LYS B N 1
ATOM 778 C CA . LYS B 1 24 ? -10.13811 24.52655 0.11351 1.000 88.91424 24 LYS B CA 1
ATOM 779 C C . LYS B 1 24 ? -9.33849 24.92749 1.34910 1.000 90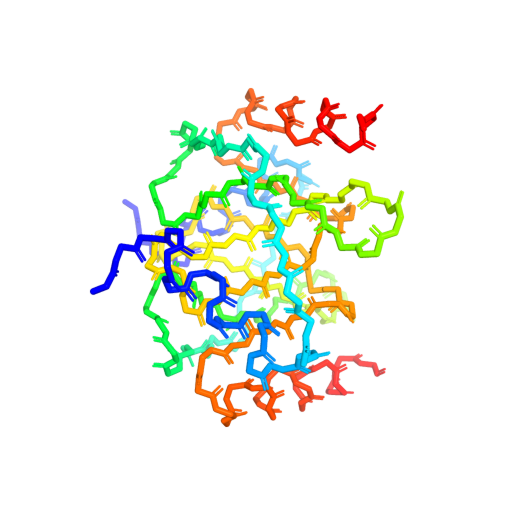.24503 24 LYS B C 1
ATOM 780 O O . LYS B 1 24 ? -8.76942 24.06672 2.02654 1.000 91.26794 24 LYS B O 1
ATOM 786 N N . ILE B 1 25 ? -9.23360 26.22631 1.61161 1.000 85.98617 25 ILE B N 1
ATOM 787 C CA . ILE B 1 25 ? -8.65710 26.71855 2.85469 1.000 74.73034 25 ILE B CA 1
ATOM 788 C C . ILE B 1 25 ? -9.72310 27.52340 3.56391 1.000 75.75555 25 ILE B C 1
ATOM 789 O O . ILE B 1 25 ? -10.35975 28.38922 2.95109 1.000 77.18281 25 ILE B O 1
ATOM 794 N N . GLN B 1 26 ? -9.92923 27.24921 4.84025 1.000 82.47806 26 GLN B N 1
ATOM 795 C CA . GLN B 1 26 ? -10.92676 27.98582 5.60559 1.000 90.10029 26 GLN B CA 1
ATOM 796 C C . GLN B 1 26 ? -10.30679 28.48384 6.89752 1.000 87.49736 26 GLN B C 1
ATOM 797 O O . GLN B 1 26 ? -9.79153 27.68254 7.68579 1.000 88.31036 26 GLN B O 1
ATOM 803 N N . ASN B 1 27 ? -10.35953 29.79691 7.11193 1.000 79.40165 27 ASN B N 1
ATOM 804 C CA . ASN B 1 27 ? -9.87325 30.36348 8.35558 1.000 79.08559 27 ASN B CA 1
ATOM 805 C C . ASN B 1 27 ? -10.88287 30.17503 9.46230 1.000 77.60543 27 ASN B C 1
ATOM 806 O O . ASN B 1 27 ? -12.08963 30.05950 9.22681 1.000 72.25049 27 ASN B O 1
ATOM 811 N N . LEU B 1 28 ? -10.36937 30.15483 10.68311 1.000 80.29346 28 LEU B N 1
ATOM 812 C CA . LEU B 1 28 ? -11.19932 29.94396 11.84984 1.000 80.82612 28 LEU B CA 1
ATOM 813 C C . LEU B 1 28 ? -11.37544 31.28603 12.54026 1.000 84.54370 28 LEU B C 1
ATOM 814 O O . LEU B 1 28 ? -10.39502 32.00381 12.78058 1.000 84.72098 28 LEU B O 1
ATOM 819 N N . GLN B 1 29 ? -12.62802 31.64455 12.81725 1.000 86.28527 29 GLN B N 1
ATOM 820 C CA . GLN B 1 29 ? -12.86867 32.92541 13.47076 1.000 84.84140 29 GLN B CA 1
ATOM 821 C C . GLN B 1 29 ? -12.29823 32.97681 14.87521 1.000 72.08168 29 GLN B C 1
ATOM 822 O O . GLN B 1 29 ? -11.95118 34.04911 15.34112 1.000 76.75354 29 GLN B O 1
ATOM 828 N N . SER B 1 30 ? -12.20614 31.86343 15.57883 1.000 75.42448 30 SER B N 1
ATOM 829 C CA . SER B 1 30 ? -11.73003 31.95644 16.94816 1.000 77.60656 30 SER B CA 1
ATOM 830 C C . SER B 1 30 ? -10.30194 32.48584 16.98315 1.000 78.65440 30 SER B C 1
ATOM 831 O O . SER B 1 30 ? -9.98920 33.37651 17.78356 1.000 81.00529 30 SER B O 1
ATOM 834 N N . SER B 1 31 ? -9.44176 32.00452 16.07930 1.000 74.86790 31 SER B N 1
ATOM 835 C CA . SER B 1 31 ? -8.02899 32.37177 16.06051 1.000 71.96188 31 SER B CA 1
ATOM 836 C C . SER B 1 31 ? -7.45946 32.30142 14.66602 1.000 74.42854 31 SER B C 1
ATOM 837 O O . SER B 1 31 ? -7.89748 31.48406 13.85383 1.000 87.59535 31 SER B O 1
ATOM 840 N N . PRO B 1 32 ? -6.45286 33.11383 14.35837 1.000 79.97094 32 PRO B N 1
ATOM 841 C CA . PRO B 1 32 ? -5.76993 32.98214 13.07780 1.000 85.44119 32 PRO B CA 1
ATOM 842 C C . PRO B 1 32 ? -4.62451 32.00129 13.15603 1.000 86.93579 32 PRO B C 1
ATOM 843 O O . PRO B 1 32 ? -4.00676 31.70107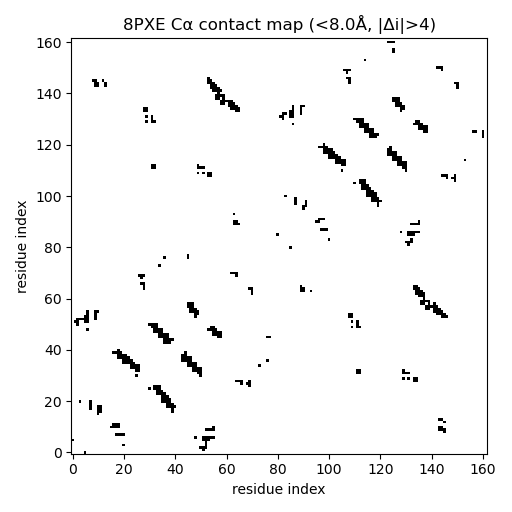 12.12607 1.000 93.53608 32 PRO B O 1
ATOM 847 N N . ASP B 1 33 ? -4.32029 31.51181 14.35014 1.000 82.07166 33 ASP B N 1
ATOM 848 C CA . ASP B 1 33 ? -3.16394 30.64709 14.49164 1.000 87.01451 33 ASP B CA 1
ATOM 849 C C . ASP B 1 33 ? -3.33523 29.32922 13.76013 1.000 80.16506 33 ASP B C 1
ATOM 850 O O . ASP B 1 33 ? -2.33775 28.65291 13.49223 1.000 81.71383 33 ASP B O 1
ATOM 855 N N . VAL B 1 34 ? -4.56294 28.91744 13.47354 1.000 74.94220 34 VAL B N 1
ATOM 856 C CA . VAL B 1 34 ? -4.79091 27.64153 12.81334 1.000 77.07233 34 VAL B CA 1
ATOM 857 C C . VAL B 1 34 ? -5.77193 27.75448 11.64402 1.000 75.73474 34 VAL B C 1
ATOM 858 O O . VAL B 1 34 ? -6.86991 28.31612 11.77571 1.000 79.02183 34 VAL B O 1
ATOM 862 N N . LYS B 1 35 ? -5.39905 27.18115 10.51351 1.000 66.93549 35 LYS B N 1
ATOM 863 C CA . LYS B 1 35 ? -6.26700 27.18232 9.35670 1.000 70.64101 35 LYS B CA 1
ATOM 864 C C . LYS B 1 35 ? -6.80702 25.77336 9.19431 1.000 85.02465 35 LYS B C 1
ATOM 865 O O . LYS B 1 35 ? -6.07922 24.78808 9.36625 1.000 87.51476 35 LYS B O 1
ATOM 871 N N . LEU B 1 36 ? -8.09733 25.67514 8.94914 1.000 92.21020 36 LEU B N 1
ATOM 872 C CA . LEU B 1 36 ? -8.68990 24.41367 8.55208 1.000 90.30269 36 LEU B CA 1
ATOM 873 C C . LEU B 1 36 ? -8.58561 24.34136 7.03326 1.000 85.01860 36 LEU B C 1
ATOM 874 O O . LEU B 1 36 ? -9.02673 25.26427 6.33457 1.000 82.63756 36 LEU B O 1
ATOM 879 N N . VAL B 1 37 ? -7.93464 23.29097 6.53000 1.000 82.74843 37 VAL B N 1
ATOM 880 C CA . VAL B 1 37 ? -7.60553 23.14863 5.10911 1.000 87.32551 37 VAL B CA 1
ATOM 881 C C . VAL B 1 37 ? -7.98705 21.75691 4.63296 1.000 94.39135 37 VAL B C 1
ATOM 882 O O . VAL B 1 37 ? -7.87341 20.78713 5.38645 1.000 102.56282 37 VAL B O 1
ATOM 886 N N . LEU B 1 38 ? -8.46827 21.66316 3.39109 1.000 97.05712 38 LEU B N 1
ATOM 887 C CA . LEU B 1 38 ? -8.89875 20.39861 2.80546 1.000 96.86731 38 LEU B CA 1
ATOM 888 C C . LEU B 1 38 ? -7.98243 20.10597 1.62924 1.000 97.39469 38 LEU B C 1
ATOM 889 O O . LEU B 1 38 ? -7.94981 20.87584 0.65708 1.000 90.42728 38 LEU B O 1
ATOM 894 N N . ILE B 1 39 ? -7.27878 18.97482 1.69374 1.000 101.89559 39 ILE B N 1
ATOM 895 C CA . ILE B 1 39 ? -6.29157 18.63602 0.67883 1.000 102.94262 39 ILE B CA 1
ATOM 896 C C . ILE B 1 39 ? -6.72329 17.36036 -0.02617 1.000 104.61949 39 ILE B C 1
ATOM 897 O O . ILE B 1 39 ? -7.59063 16.61819 0.44074 1.000 106.28515 39 ILE B O 1
ATOM 902 N N . ALA B 1 40 ? -6.09433 17.11109 -1.16782 1.000 103.57997 40 ALA B N 1
ATOM 903 C CA . ALA B 1 40 ? -6.36266 15.93620 -1.97957 1.000 100.25210 40 ALA B CA 1
ATOM 904 C C . ALA B 1 40 ? -5.13875 15.03752 -2.00330 1.000 111.43029 40 ALA B C 1
ATOM 905 O O . ALA B 1 40 ? -4.06344 15.45793 -2.44799 1.000 115.41284 40 ALA B O 1
ATOM 907 N N . VAL B 1 41 ? -5.31519 13.79871 -1.55196 1.000 119.38487 41 VAL B N 1
ATOM 908 C CA . VAL B 1 41 ? -4.29678 12.75821 -1.64366 1.000 121.80841 41 VAL B CA 1
ATOM 909 C C . VAL B 1 41 ? -4.81835 11.74259 -2.65137 1.000 134.53712 41 VAL B C 1
ATOM 910 O O . VAL B 1 41 ? -5.79026 11.01950 -2.38016 1.000 131.42977 41 VAL B O 1
ATOM 914 N N . GLY B 1 42 ? -4.15267 11.65921 -3.80400 1.000 144.63883 42 GLY B N 1
ATOM 915 C CA . GLY B 1 42 ? -4.66933 10.80649 -4.85250 1.000 151.22808 42 GLY B CA 1
ATOM 916 C C . GLY B 1 42 ? -6.11442 11.17051 -5.12463 1.000 152.45415 42 GLY B C 1
ATOM 917 O O . GLY B 1 42 ? -6.43889 12.32208 -5.45165 1.000 144.90837 42 GLY B O 1
ATOM 918 N N . ASN B 1 43 ? -6.98358 10.16560 -4.99145 1.000 1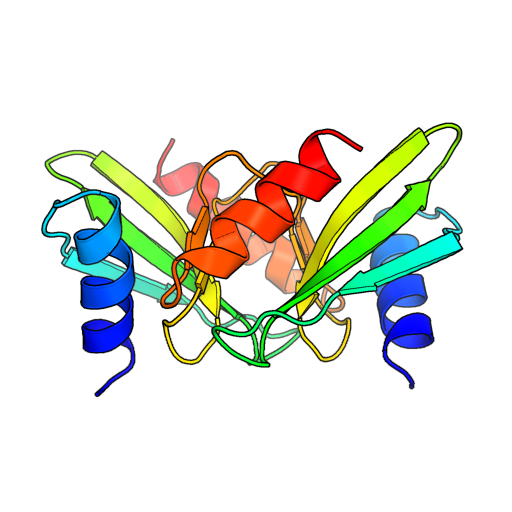58.27085 43 ASN B N 1
ATOM 919 C CA . ASN B 1 43 ? -8.42005 10.30689 -5.16995 1.000 157.55534 43 ASN B CA 1
ATOM 920 C C . ASN B 1 43 ? -9.16786 10.44332 -3.85186 1.000 146.07796 43 ASN B C 1
ATOM 921 O O . ASN B 1 43 ? -10.39214 10.29338 -3.83847 1.000 150.20269 43 ASN B O 1
ATOM 926 N N . MET B 1 44 ? -8.47682 10.67717 -2.73852 1.000 137.70695 44 MET B N 1
ATOM 927 C CA . MET B 1 44 ? -9.17859 10.99876 -1.50538 1.000 131.89795 44 MET B CA 1
ATOM 928 C C . MET B 1 44 ? -9.03672 12.48582 -1.19716 1.000 116.23479 44 MET B C 1
ATOM 929 O O . MET B 1 44 ? -7.99458 13.10198 -1.45372 1.000 102.35873 44 MET B O 1
ATOM 934 N N . GLN B 1 45 ? -10.11797 13.05299 -0.67849 1.000 112.54640 45 GLN B N 1
ATOM 935 C CA . GLN B 1 45 ? -10.14309 14.38477 -0.10270 1.000 105.75840 45 GLN B CA 1
ATOM 936 C C . GLN B 1 45 ? -10.09309 14.19285 1.40306 1.000 108.15313 45 GLN B C 1
ATOM 937 O O . GLN B 1 45 ? -10.90280 13.43617 1.94449 1.000 115.81899 45 GLN B O 1
ATOM 943 N N . VAL B 1 46 ? -9.17126 14.86857 2.08255 1.000 105.90372 46 VA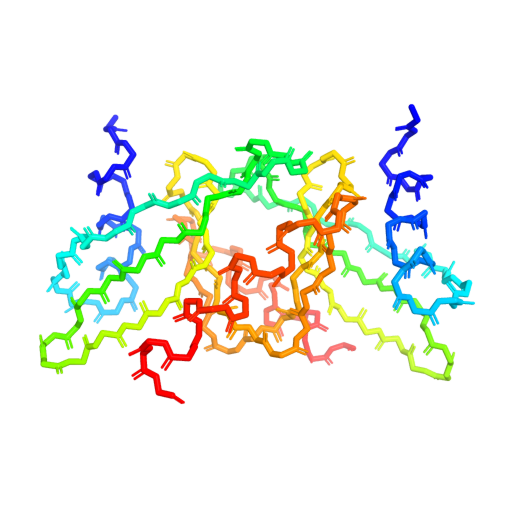L B N 1
ATOM 944 C CA . VAL B 1 46 ? -9.07901 14.72668 3.53810 1.000 100.37725 46 VAL B CA 1
ATOM 945 C C . VAL B 1 46 ? -8.88330 16.09195 4.17537 1.000 99.58548 46 VAL B C 1
ATOM 946 O O . VAL B 1 46 ? -8.02813 16.87543 3.73973 1.000 111.16770 46 VAL B O 1
ATOM 950 N N . PRO B 1 47 ? -9.62882 16.40402 5.22068 1.000 87.25676 47 PRO B N 1
ATOM 951 C CA . PRO B 1 47 ? -9.44777 17.67867 5.90407 1.000 83.34210 47 PRO B CA 1
ATOM 952 C C . PRO B 1 47 ? -8.38459 17.57025 6.98592 1.000 83.84362 47 PRO B C 1
ATOM 953 O O . PRO B 1 47 ? -8.17586 16.52940 7.61103 1.000 90.77468 47 PRO B O 1
ATOM 957 N N . ILE B 1 48 ? -7.70426 18.68992 7.21006 1.000 76.71097 48 ILE B N 1
ATOM 958 C CA . ILE B 1 48 ? -6.63169 18.76321 8.18934 1.000 74.93209 48 ILE B CA 1
ATOM 959 C C . ILE B 1 48 ? -6.62812 20.14628 8.83026 1.000 84.80762 48 ILE B C 1
ATOM 960 O O . ILE B 1 48 ? -7.26916 21.08992 8.34862 1.000 91.59317 48 ILE B O 1
ATOM 965 N N . PHE B 1 49 ? -5.93836 20.24794 9.95915 1.000 80.65522 49 PHE B N 1
ATOM 966 C CA . PHE B 1 49 ? -5.67587 21.51706 10.60494 1.000 81.43808 49 PHE B CA 1
ATOM 967 C C . PHE B 1 49 ? -4.22912 21.86519 10.31774 1.000 85.79178 49 PHE B C 1
ATOM 968 O O . PHE B 1 49 ? -3.37615 20.98045 10.25842 1.000 94.84026 49 PHE B O 1
ATOM 976 N N . ALA B 1 50 ? -3.94912 23.14449 10.13273 1.000 86.11893 50 ALA B N 1
ATOM 977 C CA . ALA B 1 50 ? -2.60166 23.56329 9.78375 1.000 82.27051 50 ALA B CA 1
ATOM 978 C C . ALA B 1 50 ? -2.23875 24.80921 10.56873 1.000 80.77769 50 ALA B C 1
ATOM 979 O O . ALA B 1 50 ? -3.03902 25.74927 10.65972 1.000 81.72578 50 ALA B O 1
ATOM 981 N N . SER B 1 51 ? -1.04702 24.82212 11.15270 1.000 76.27904 51 SER B N 1
ATOM 982 C CA . SER B 1 51 ? -0.61754 26.08404 11.72481 1.000 85.07018 51 SER B CA 1
ATOM 983 C C . SER B 1 51 ? -0.63008 27.13243 10.61546 1.000 84.19648 51 SER B C 1
ATOM 984 O O . SER B 1 51 ? -0.46740 26.80921 9.43618 1.000 79.59462 51 SER B O 1
ATOM 987 N N . LYS B 1 52 ? -0.83570 28.39882 10.99356 1.000 83.24590 52 LYS B N 1
ATOM 988 C CA . LYS B 1 52 ? -1.04251 29.42944 9.98360 1.000 79.80634 52 LYS B CA 1
ATOM 989 C C . LYS B 1 52 ? 0.14449 29.55936 9.03673 1.000 79.61501 52 LYS B C 1
ATOM 990 O O . LYS B 1 52 ? -0.02577 30.06317 7.91897 1.000 82.12293 52 LYS B O 1
ATOM 996 N N . ASP B 1 53 ? 1.33837 29.13786 9.45921 1.000 79.24681 53 ASP B N 1
ATOM 997 C CA . ASP B 1 53 ? 2.53108 29.20748 8.62289 1.000 88.53958 53 ASP B CA 1
ATOM 998 C C . ASP B 1 53 ? 2.74438 27.96320 7.77748 1.000 84.00562 53 ASP B C 1
ATOM 999 O O . ASP B 1 53 ? 3.70865 27.90699 6.99831 1.000 84.17186 53 ASP B O 1
ATOM 1004 N N . GLY B 1 54 ? 1.89866 26.95980 7.94779 1.000 80.98167 54 GLY B N 1
ATOM 1005 C CA . GLY B 1 54 ? 2.01981 25.73586 7.19354 1.000 87.59023 54 GLY B CA 1
ATOM 1006 C C . GLY B 1 54 ? 3.08457 24.78393 7.68120 1.000 88.68815 54 GLY B C 1
ATOM 1007 O O . GLY B 1 54 ? 3.38675 23.81142 6.97672 1.000 89.19926 54 GLY B O 1
ATOM 1008 N N . LYS B 1 55 ? 3.64597 25.00721 8.86943 1.000 85.08719 55 LYS B N 1
ATOM 1009 C CA . LYS B 1 55 ? 4.72637 24.16041 9.33882 1.000 89.36458 55 LYS B CA 1
ATOM 1010 C C . LYS B 1 55 ? 4.26710 23.03325 10.26510 1.000 88.47498 55 LYS B C 1
ATOM 1011 O O . LYS B 1 55 ? 5.08476 22.17509 10.61644 1.000 90.63425 55 LYS B O 1
ATOM 1017 N N . LEU B 1 56 ? 2.97552 22.96801 10.60333 1.000 86.77115 56 LEU B N 1
ATOM 1018 C CA . LEU B 1 56 ? 2.37120 21.85247 11.33613 1.000 82.98530 56 LEU B CA 1
ATOM 1019 C C . LEU B 1 56 ? 1.05224 21.51194 10.68291 1.000 91.85796 56 LEU B C 1
ATOM 1020 O O . LEU B 1 56 ? 0.19003 22.38256 10.51102 1.000 96.45320 56 LEU B O 1
ATOM 1025 N N . VAL B 1 57 ? 0.88366 20.23206 10.39165 1.000 85.55307 57 VAL B N 1
ATOM 1026 C CA . VAL B 1 57 ? -0.39414 19.66906 9.99515 1.000 84.44974 57 VAL B CA 1
ATOM 1027 C C . VAL B 1 57 ? -0.79954 18.65167 11.05023 1.000 84.81601 57 VAL B C 1
ATOM 1028 O O . VAL B 1 57 ? 0.03084 17.89028 11.54951 1.000 100.09443 57 VAL B O 1
ATOM 1032 N N . MET B 1 58 ? -2.04991 18.73315 11.46552 1.000 76.87125 58 MET B N 1
ATOM 1033 C CA . MET B 1 58 ? -2.62205 17.93623 12.53077 1.000 80.19606 58 MET B CA 1
ATOM 1034 C C . MET B 1 58 ? -3.94384 17.39874 12.03107 1.000 87.80695 58 MET B C 1
ATOM 1035 O O . MET B 1 58 ? -4.77085 18.17277 11.54500 1.000 94.04015 58 MET B O 1
ATOM 1040 N N . GLY B 1 59 ? -4.14996 16.09261 12.13699 1.000 91.26549 59 GLY B N 1
ATOM 1041 C CA . GLY B 1 59 ? -5.38305 15.52272 11.63433 1.000 93.86187 59 GLY B CA 1
ATOM 1042 C C . GLY B 1 59 ? -6.60723 16.03823 12.37059 1.000 90.75796 59 GLY B C 1
ATOM 1043 O O . GLY B 1 59 ? -6.58264 16.31496 13.57476 1.000 86.43249 59 GLY B O 1
ATOM 1044 N N . VAL B 1 60 ? -7.69711 16.16796 11.61566 1.000 92.42581 60 VAL B N 1
ATOM 1045 C CA . VAL B 1 60 ? -9.00018 16.46450 12.18890 1.000 88.54154 60 VAL B CA 1
ATOM 1046 C C . VAL B 1 60 ? -9.43033 15.23206 12.96880 1.000 91.75082 60 VAL B C 1
ATOM 1047 O O . VAL B 1 60 ? -9.46409 14.12194 12.43388 1.000 93.59843 60 VAL B O 1
ATOM 1051 N N . SER B 1 61 ? -9.69401 15.39980 14.24856 1.000 100.51178 61 SER B N 1
ATOM 1052 C CA . SER B 1 61 ? -10.24547 14.32362 15.05273 1.000 98.14986 61 SER B CA 1
ATOM 1053 C C . SER B 1 61 ? -11.65000 14.70079 15.47450 1.000 102.57927 61 SER B C 1
ATOM 1054 O O . SER B 1 61 ? -12.10839 15.82617 15.23281 1.000 108.96246 61 SER B O 1
ATOM 1057 N N . ASN B 1 62 ? -12.33580 13.76903 16.13066 1.000 101.11851 62 ASN B N 1
ATOM 1058 C CA . ASN B 1 62 ? -13.62802 14.16086 16.69384 1.000 110.24278 62 ASN B CA 1
ATOM 1059 C C . ASN B 1 62 ? -13.48972 14.83526 18.06063 1.000 101.33248 62 ASN B C 1
ATOM 1060 O O . ASN B 1 62 ? -14.41915 14.79907 18.87473 1.000 96.87318 62 ASN B O 1
ATOM 1065 N N . VAL B 1 63 ? -12.32104 15.38365 18.36499 1.000 91.96258 63 VAL B N 1
ATOM 1066 C CA . VAL B 1 63 ? -12.20957 16.44022 19.35622 1.000 80.40874 63 VAL B CA 1
ATOM 1067 C C . VAL B 1 63 ? -11.77786 17.72442 18.64987 1.000 85.78289 63 VAL B C 1
ATOM 1068 O O . VAL B 1 63 ? -10.81803 17.72600 17.86960 1.000 87.14667 63 VAL B O 1
ATOM 1072 N N . PHE B 1 64 ? -12.55284 18.78558 18.84445 1.000 81.55532 64 PHE B N 1
ATOM 1073 C CA . PHE B 1 64 ? -12.22378 20.11805 18.34917 1.000 72.56163 64 PHE B CA 1
ATOM 1074 C C . PHE B 1 64 ? -13.06897 21.05989 19.16017 1.000 72.58649 64 PHE B C 1
ATOM 1075 O O . PHE B 1 64 ? -14.28530 20.91043 19.11473 1.000 77.87414 64 PHE B O 1
ATOM 1083 N N . PHE B 1 65 ? -12.45933 22.00409 19.88500 1.000 66.64327 65 PHE B N 1
ATOM 1084 C CA . PHE B 1 65 ? -13.22276 23.01449 20.60697 1.000 70.91337 65 PHE B CA 1
ATOM 1085 C C . PHE B 1 65 ? -12.71850 24.36997 20.17010 1.000 78.99629 65 PHE B C 1
ATOM 1086 O O . PHE B 1 65 ? -11.51597 24.54808 19.92777 1.000 80.29478 65 PHE B O 1
ATOM 1094 N N . ALA B 1 66 ? -13.64826 25.30402 20.00831 1.000 77.97765 66 ALA B N 1
ATOM 1095 C CA . ALA B 1 66 ? -13.29081 26.64878 19.60767 1.000 76.77845 66 ALA B CA 1
ATOM 1096 C C . ALA B 1 66 ? -13.97220 27.63633 20.52191 1.000 74.39688 66 ALA B C 1
ATOM 1097 O O . ALA B 1 66 ? -15.08419 27.39697 20.98583 1.000 73.76974 66 ALA B O 1
ATOM 1099 N N . HIS B 1 67 ? -13.28418 28.75390 20.76454 1.000 77.61195 67 HIS B N 1
ATOM 1100 C CA . HIS B 1 67 ? -13.85278 29.82349 21.57224 1.000 82.72313 67 HIS B CA 1
ATOM 1101 C C . HIS B 1 67 ? -15.08163 30.44144 20.91627 1.000 83.07839 67 HIS B C 1
ATOM 1102 O O . HIS B 1 67 ? -16.00381 30.88604 21.61384 1.000 92.17109 67 HIS B O 1
ATOM 1109 N N . LYS B 1 68 ? -15.11167 30.51734 19.59851 1.000 77.69157 68 LYS B N 1
ATOM 1110 C CA . LYS B 1 68 ? -16.29355 31.02025 18.92664 1.000 91.61674 68 LYS B CA 1
ATOM 1111 C C . LYS B 1 68 ? -17.11074 29.81194 18.47965 1.000 101.88811 68 LYS B C 1
ATOM 1112 O O . LYS B 1 68 ? -16.54927 28.78556 18.08908 1.000 105.86747 68 LYS B O 1
ATOM 1118 N N . SER B 1 69 ? -18.43620 29.90754 18.63015 1.000 107.32613 69 SER B N 1
ATOM 1119 C CA . SER B 1 69 ? -19.30879 28.75709 18.39561 1.000 118.05566 69 SER B CA 1
ATOM 1120 C C . SER B 1 69 ? -19.34091 28.35582 16.92746 1.000 121.85082 69 SER B C 1
ATOM 1121 O O . SER B 1 69 ? -19.37516 27.16357 16.60088 1.000 119.55249 69 SER B O 1
ATOM 1124 N N . GLU B 1 70 ? -19.37137 29.34174 16.03277 1.000 128.16930 70 GLU B N 1
ATOM 1125 C CA . GLU B 1 70 ? -19.55128 29.06912 14.61155 1.000 133.95772 70 GLU B CA 1
ATOM 1126 C C . GLU B 1 70 ? -18.45339 28.16512 14.06127 1.000 126.67481 70 GLU B C 1
ATOM 1127 O O . GLU B 1 70 ? -18.72437 27.27645 13.24341 1.000 132.49359 70 GLU B O 1
ATOM 1133 N N . ASP B 1 71 ? -17.21658 28.34432 14.52191 1.000 110.04081 71 ASP B N 1
ATOM 1134 C CA . ASP B 1 71 ? -16.12576 27.54959 13.97051 1.000 101.67826 71 ASP B CA 1
ATOM 1135 C C . ASP B 1 71 ? -16.39442 26.05628 14.07416 1.000 102.09994 71 ASP B C 1
ATOM 1136 O O . ASP B 1 71 ? -15.93644 25.27615 13.23529 1.000 106.96114 71 ASP B O 1
ATOM 1141 N N . MET B 1 72 ? -17.09201 25.63789 15.11793 1.000 102.14160 72 MET B N 1
ATOM 1142 C CA . MET B 1 72 ? -17.44535 24.23660 15.24774 1.000 104.80249 72 MET B CA 1
ATOM 1143 C C . MET B 1 72 ? -18.36205 23.79933 14.13094 1.000 99.93029 72 MET B C 1
ATOM 1144 O O . MET B 1 72 ? -18.19726 22.71070 13.57415 1.000 92.58691 72 MET B O 1
ATOM 1149 N N . GLY B 1 73 ? -19.30789 24.64995 13.75887 1.000 105.42561 73 GLY B N 1
ATOM 1150 C CA . GLY B 1 73 ? -20.09532 24.35241 12.58412 1.000 114.23977 73 GLY B CA 1
ATOM 1151 C C . GLY B 1 73 ? -19.22359 24.20976 11.35424 1.000 119.16172 73 GLY B C 1
ATOM 1152 O O . GLY B 1 73 ? -19.39964 23.27988 10.56379 1.000 126.57887 73 GLY B O 1
ATOM 1153 N N . ALA B 1 74 ? -18.23041 25.09364 11.21148 1.000 116.27443 74 ALA B N 1
ATOM 1154 C CA . ALA B 1 74 ? -17.43396 25.12376 9.98805 1.000 116.32838 74 ALA B CA 1
ATOM 1155 C C . ALA B 1 74 ? -16.70192 23.80846 9.77088 1.000 114.29705 74 ALA B C 1
ATOM 1156 O O . ALA B 1 74 ? -16.82327 23.19315 8.70764 1.000 127.75544 74 ALA B O 1
ATOM 1158 N N . VAL B 1 75 ? -15.95809 23.34582 10.77603 1.000 104.60492 75 VAL B N 1
ATOM 1159 C CA . VAL B 1 75 ? -15.26222 22.06728 10.65266 1.000 109.41172 75 VAL B CA 1
ATOM 1160 C C . VAL B 1 75 ? -16.24973 20.90194 10.54715 1.000 117.03744 75 VAL B C 1
ATOM 1161 O O . VAL B 1 75 ? -16.04487 19.97169 9.75609 1.000 119.10267 75 VAL B O 1
ATOM 1165 N N . GLY B 1 76 ? -17.33260 20.93087 11.33372 1.000 117.17022 76 GLY B N 1
ATOM 1166 C CA . GLY B 1 76 ? -18.32462 19.86085 11.27750 1.000 119.76434 76 GLY B CA 1
ATOM 1167 C C . GLY B 1 76 ? -18.96965 19.68767 9.91688 1.000 122.88974 76 GLY B C 1
ATOM 1168 O O . GLY B 1 76 ? -19.38589 18.58145 9.55756 1.000 129.17344 76 GLY B O 1
ATOM 1169 N N . SER B 1 77 ? -19.11902 20.78375 9.17400 1.000 122.34638 77 SER B N 1
ATOM 1170 C CA . SER B 1 77 ? -19.57007 20.69771 7.79237 1.000 126.09862 77 SER B CA 1
ATOM 1171 C C . SER B 1 77 ? -18.48377 20.11059 6.91263 1.000 127.48238 77 SER B C 1
ATOM 1172 O O . SER B 1 77 ? -18.76473 19.27734 6.04854 1.000 142.99300 77 SER B O 1
ATOM 1175 N N . LEU B 1 78 ? -17.24053 20.55533 7.09535 1.000 119.40763 78 LEU B N 1
ATOM 1176 C CA . LEU B 1 78 ? -16.17681 20.11747 6.20285 1.000 126.31974 78 LEU B CA 1
ATOM 1177 C C . LEU B 1 78 ? -15.80646 18.65597 6.42821 1.000 143.92789 78 LEU B C 1
ATOM 1178 O O . LEU B 1 78 ? -15.34085 17.99061 5.49248 1.000 145.61383 78 LEU B O 1
ATOM 1183 N N . ILE B 1 79 ? -16.00522 18.12853 7.64286 1.000 159.89201 79 ILE B N 1
ATOM 1184 C CA . ILE B 1 79 ? -15.75994 16.69970 7.83189 1.000 169.88982 79 ILE B CA 1
ATOM 1185 C C . ILE B 1 79 ? -16.85858 15.89382 7.14079 1.000 177.08098 79 ILE B C 1
ATOM 1186 O O . ILE B 1 79 ? -16.62275 14.76748 6.68537 1.000 190.38607 79 ILE B O 1
ATOM 1191 N N . LYS B 1 80 ? -18.05777 16.46918 7.00341 1.000 165.11280 80 LYS B N 1
ATOM 1192 C CA . LYS B 1 80 ? -19.12989 15.77987 6.29270 1.000 153.54421 80 LYS B CA 1
ATOM 1193 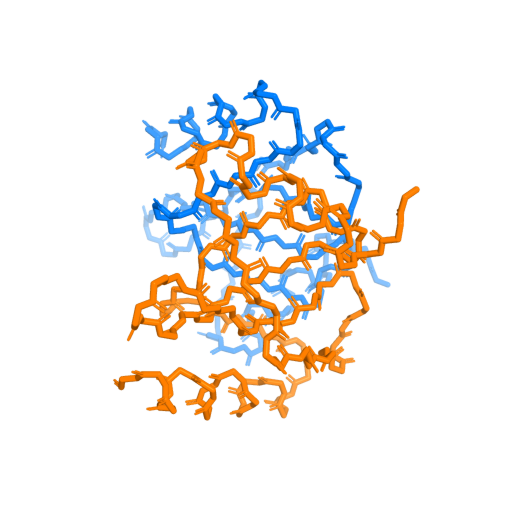C C . LYS B 1 80 ? -18.85188 15.70918 4.78556 1.000 157.75309 80 LYS B C 1
ATOM 1194 O O . LYS B 1 80 ? -19.09139 14.66870 4.15937 1.000 158.15291 80 LYS B O 1
ATOM 1200 N N . GLN B 1 81 ? -18.33879 16.79881 4.18512 1.000 160.00440 81 GLN B N 1
ATOM 1201 C CA . GLN B 1 81 ? -18.02899 16.78785 2.75342 1.000 163.71037 81 GLN B CA 1
ATOM 1202 C C . GLN B 1 81 ? -17.03458 15.69281 2.41035 1.000 178.62825 81 GLN B C 1
ATOM 1203 O O . GLN B 1 81 ? -17.10645 15.11052 1.32466 1.000 188.15329 81 GLN B O 1
ATOM 1209 N N . THR B 1 82 ? -16.09262 15.40522 3.30724 1.000 184.81870 82 THR B N 1
ATOM 1210 C CA . THR B 1 82 ? -15.07660 14.41601 2.97555 1.000 189.37351 82 THR B CA 1
ATOM 1211 C C . THR B 1 82 ? -15.60015 12.98902 3.12852 1.000 195.15860 82 THR B C 1
ATOM 1212 O O . THR B 1 82 ? -15.27718 12.12714 2.30207 1.000 203.81659 82 THR B O 1
ATOM 1216 N N . GLN B 1 83 ? -16.42747 12.73885 4.15038 1.000 184.74491 83 GLN B N 1
ATOM 1217 C CA . GLN B 1 83 ? -17.08538 11.45124 4.42581 1.000 173.77376 83 GLN B CA 1
ATOM 1218 C C . GLN B 1 83 ? -18.20589 11.66996 5.44417 1.000 163.77567 83 GLN B C 1
ATOM 1219 O O . GLN B 1 83 ? -18.26350 11.02260 6.48495 1.000 160.75689 83 GLN B O 1
#